Protein AF-A0A8T1WIS6-F1 (afdb_monomer)

Organism: NCBI:txid221518

Foldseek 3Di:
DDDDDDDPPVVVVVVVVVVVLPDPDDQDDQPDDDPVSVVVSVVSNVVVVVVVQVCCCVPVVDHPVRPDPVSVVVVVVVVVCCVVPPDDDPPVVVCVVLVDFDPVDPDPVVRVVVSVVSVD

Sequence (120 aa):
MIKSGGGSETKTAEIAKSTQMFTPMLPPESISFCHAELEKWHNERRQYEDAMRSLCKLRWNITEEDVTNEKGWSQISNIIATVKHTTLPDIEALIKEELNMNLSERDVSKRVHQIFQSML

Structure (mmCIF, N/CA/C/O backbone):
data_AF-A0A8T1WIS6-F1
#
_entry.id   AF-A0A8T1WIS6-F1
#
loop_
_atom_site.group_PDB
_atom_site.id
_atom_site.type_symbol
_atom_site.label_atom_id
_atom_site.label_alt_id
_atom_site.label_comp_id
_atom_site.label_asym_id
_atom_site.label_entity_id
_atom_site.label_seq_id
_atom_site.pdbx_PDB_ins_code
_atom_site.Cartn_x
_atom_site.Cartn_y
_atom_site.Cartn_z
_atom_site.occupancy
_atom_site.B_iso_or_equiv
_atom_site.auth_seq_id
_atom_site.auth_comp_id
_atom_site.auth_asym_id
_atom_site.auth_atom_i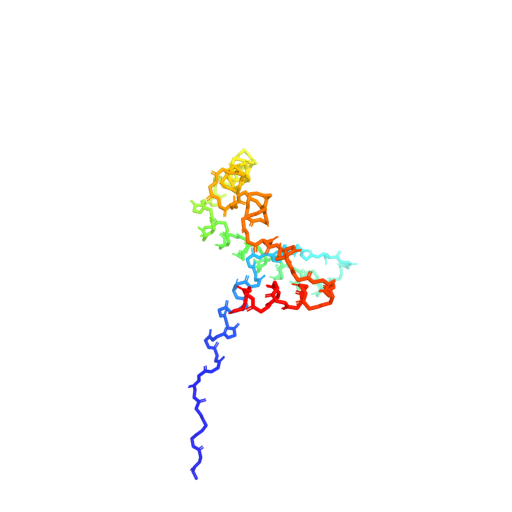d
_atom_site.pdbx_PDB_model_num
ATOM 1 N N . MET A 1 1 ? -27.301 -25.720 -26.094 1.00 35.72 1 MET A N 1
ATOM 2 C CA . MET A 1 1 ? -26.687 -24.374 -26.040 1.00 35.72 1 MET A CA 1
ATOM 3 C C . MET A 1 1 ? -26.805 -23.857 -24.617 1.00 35.72 1 MET A C 1
ATOM 5 O O . MET A 1 1 ? -27.894 -23.473 -24.223 1.00 35.72 1 MET A O 1
ATOM 9 N N . ILE A 1 2 ? -25.726 -23.904 -23.834 1.00 35.44 2 ILE A N 1
ATOM 10 C CA . ILE A 1 2 ? -25.665 -23.267 -22.512 1.00 35.44 2 ILE A CA 1
ATOM 11 C C . ILE A 1 2 ? -24.590 -22.185 -22.608 1.00 35.44 2 ILE A C 1
ATOM 13 O O . ILE A 1 2 ? -23.422 -22.496 -22.825 1.00 35.44 2 ILE A O 1
ATOM 17 N N . LYS A 1 3 ? -24.997 -20.914 -22.525 1.00 43.16 3 LYS A N 1
ATOM 18 C CA . LYS A 1 3 ? -24.076 -19.791 -22.318 1.00 43.16 3 LYS A CA 1
ATOM 19 C C . LYS A 1 3 ? -23.746 -19.762 -20.826 1.00 43.16 3 LYS A C 1
ATOM 21 O O . LYS A 1 3 ? -24.627 -19.450 -20.032 1.00 43.16 3 LYS A O 1
ATOM 26 N N . SER A 1 4 ? -22.510 -20.099 -20.458 1.00 39.28 4 SER A N 1
ATOM 27 C CA . SER A 1 4 ? -21.992 -19.832 -19.113 1.00 39.28 4 SER A CA 1
ATOM 28 C C . SER A 1 4 ? -21.379 -18.434 -19.092 1.00 39.28 4 SER A C 1
ATOM 30 O O . SER A 1 4 ? -20.637 -18.064 -20.002 1.00 39.28 4 SER A O 1
ATOM 32 N N . GLY A 1 5 ? -21.794 -17.643 -18.105 1.00 34.09 5 GLY A N 1
ATOM 33 C CA . GLY A 1 5 ? -21.556 -16.211 -18.009 1.00 34.09 5 GLY A CA 1
ATOM 34 C C . GLY A 1 5 ? -20.098 -15.829 -17.768 1.00 34.09 5 GLY A C 1
ATOM 35 O O . GLY A 1 5 ? -19.390 -16.449 -16.979 1.00 34.09 5 GLY A O 1
ATOM 36 N N . GLY A 1 6 ? -19.692 -14.746 -18.430 1.00 41.69 6 GLY A N 1
ATOM 37 C CA . GLY A 1 6 ? -18.533 -13.949 -18.049 1.00 41.69 6 GLY A CA 1
ATOM 38 C C . GLY A 1 6 ? -18.882 -13.087 -16.836 1.00 41.69 6 GLY A C 1
ATOM 39 O O . GLY A 1 6 ? -19.922 -12.432 -16.810 1.00 41.69 6 GLY A O 1
ATOM 40 N N . GLY A 1 7 ? -18.026 -13.112 -15.818 1.00 40.38 7 GLY A N 1
ATOM 41 C CA . GLY A 1 7 ? -18.212 -12.298 -14.614 1.00 40.38 7 GLY A CA 1
ATOM 42 C C . GLY A 1 7 ? -17.209 -12.538 -13.484 1.00 40.38 7 GLY A C 1
ATOM 43 O O . GLY A 1 7 ? -17.230 -11.797 -12.505 1.00 40.38 7 GLY A O 1
ATOM 44 N N . SER A 1 8 ? -16.327 -13.539 -13.586 1.00 44.62 8 SER A N 1
ATOM 45 C CA . SER A 1 8 ? -15.405 -13.913 -12.500 1.00 44.62 8 SER A CA 1
ATOM 46 C C . SER A 1 8 ? -13.955 -13.452 -12.684 1.00 44.62 8 SER A C 1
ATOM 48 O O . SER A 1 8 ? -13.204 -13.453 -11.714 1.00 44.62 8 SER A O 1
ATOM 50 N N . GLU A 1 9 ? -13.534 -13.046 -13.884 1.00 44.47 9 GLU A N 1
ATOM 51 C CA . GLU A 1 9 ? -12.119 -12.724 -14.152 1.00 44.47 9 GLU A CA 1
ATOM 52 C C . GLU A 1 9 ? -11.693 -11.352 -13.608 1.00 44.47 9 GLU A C 1
ATOM 54 O O . GLU A 1 9 ? -10.544 -11.170 -13.209 1.00 44.47 9 GLU A O 1
ATOM 59 N N . THR A 1 10 ? -12.619 -10.395 -13.501 1.00 41.59 10 THR A N 1
ATOM 60 C CA . THR A 1 10 ? -12.306 -9.030 -13.049 1.00 41.59 10 THR A CA 1
ATOM 61 C C . THR A 1 10 ? -12.131 -8.927 -11.532 1.00 41.59 10 THR A C 1
ATOM 63 O O . THR A 1 10 ? -11.220 -8.246 -11.069 1.00 41.59 10 THR A O 1
ATOM 66 N N . LYS A 1 11 ? -12.925 -9.668 -10.746 1.00 43.72 11 LYS A N 1
ATOM 67 C CA . LYS A 1 11 ? -12.846 -9.657 -9.273 1.00 43.72 11 LYS A CA 1
ATOM 68 C C . LYS A 1 11 ? -11.579 -10.326 -8.746 1.00 43.72 11 LYS A C 1
ATOM 70 O O . LYS A 1 11 ? -10.960 -9.818 -7.818 1.00 43.72 11 LYS A O 1
ATOM 75 N N . THR A 1 12 ? -11.153 -11.432 -9.353 1.00 39.97 12 THR A N 1
ATOM 76 C CA . THR A 1 12 ? -9.932 -12.143 -8.941 1.00 39.97 12 THR A CA 1
ATOM 77 C C . THR A 1 12 ? -8.677 -11.316 -9.221 1.00 39.97 12 THR A C 1
ATOM 79 O O . THR A 1 12 ? -7.756 -11.314 -8.410 1.00 39.97 12 THR A O 1
ATOM 82 N N . ALA A 1 13 ? -8.656 -10.553 -10.320 1.00 47.53 13 ALA A N 1
ATOM 83 C CA . ALA A 1 13 ? -7.556 -9.648 -10.652 1.00 47.53 13 ALA A CA 1
ATOM 84 C C . ALA A 1 13 ? -7.482 -8.428 -9.714 1.00 47.53 13 ALA A C 1
ATOM 86 O O . ALA A 1 13 ? -6.384 -7.998 -9.364 1.00 47.53 13 ALA A O 1
ATOM 87 N N . GLU A 1 14 ? -8.621 -7.883 -9.276 1.00 47.41 14 GLU A N 1
ATOM 88 C CA . GLU A 1 14 ? -8.661 -6.798 -8.282 1.00 47.41 14 GLU A CA 1
ATOM 89 C C . GLU A 1 14 ? -8.261 -7.270 -6.882 1.00 47.41 14 GLU A C 1
ATOM 91 O O . GLU A 1 14 ? -7.482 -6.594 -6.211 1.00 47.41 14 GLU A O 1
ATOM 96 N N . ILE A 1 15 ? -8.719 -8.454 -6.464 1.00 48.94 15 ILE A N 1
ATOM 97 C CA . ILE A 1 15 ? -8.316 -9.062 -5.191 1.00 48.94 15 ILE A CA 1
ATOM 98 C C . ILE A 1 15 ? -6.819 -9.389 -5.222 1.00 48.94 15 ILE A C 1
ATOM 100 O O . ILE A 1 15 ? -6.114 -9.036 -4.286 1.00 48.94 15 ILE A O 1
ATOM 104 N N . ALA A 1 16 ? -6.299 -9.956 -6.316 1.00 48.84 16 ALA A N 1
ATOM 105 C CA . ALA A 1 16 ? -4.867 -10.216 -6.476 1.00 48.84 16 ALA A CA 1
ATOM 106 C C . ALA A 1 16 ? -4.030 -8.926 -6.462 1.00 48.84 16 ALA A C 1
ATOM 108 O O . ALA A 1 16 ? -2.996 -8.883 -5.797 1.00 48.84 16 ALA A O 1
ATOM 109 N N . LYS A 1 17 ? -4.497 -7.852 -7.117 1.00 51.06 17 LYS A N 1
ATOM 110 C CA . LYS A 1 17 ? -3.869 -6.524 -7.024 1.00 51.06 17 LYS A CA 1
ATOM 111 C C . LYS A 1 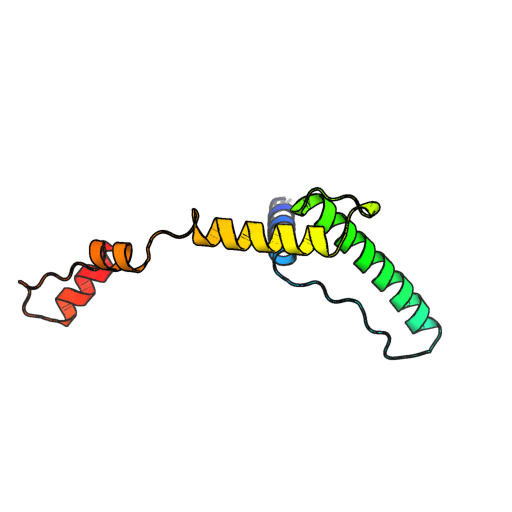17 ? -3.887 -5.996 -5.591 1.00 51.06 17 LYS A C 1
ATOM 113 O O . LYS A 1 17 ? -2.872 -5.492 -5.130 1.00 51.06 17 LYS A O 1
ATOM 118 N N . SER A 1 18 ? -4.997 -6.154 -4.867 1.00 43.09 18 SER A N 1
ATOM 119 C CA . SER A 1 18 ? -5.125 -5.740 -3.465 1.00 43.09 18 SER A CA 1
ATOM 120 C C . SER A 1 18 ? -4.245 -6.568 -2.518 1.00 43.09 18 SER A C 1
ATOM 122 O O . SER A 1 18 ? -3.670 -6.019 -1.583 1.00 43.09 18 SER A O 1
ATOM 124 N N . THR A 1 19 ? -4.086 -7.873 -2.751 1.00 51.22 19 THR A N 1
ATOM 125 C CA . THR A 1 19 ? -3.191 -8.750 -1.973 1.00 51.22 19 THR A CA 1
ATOM 126 C C . THR A 1 19 ? -1.714 -8.423 -2.228 1.00 51.22 19 THR A C 1
ATOM 128 O O . THR A 1 19 ? -0.902 -8.467 -1.300 1.00 51.22 19 THR A O 1
ATOM 131 N N . GLN A 1 20 ? -1.365 -8.003 -3.449 1.00 56.91 20 GLN A N 1
ATOM 132 C CA . GLN A 1 20 ? -0.031 -7.488 -3.786 1.00 56.91 20 GLN A CA 1
ATOM 133 C C . GLN A 1 20 ? 0.293 -6.137 -3.122 1.00 56.91 20 GLN A C 1
ATOM 135 O O . GLN A 1 20 ? 1.463 -5.778 -3.042 1.00 56.91 20 GLN A O 1
ATOM 140 N N . MET A 1 21 ? -0.696 -5.401 -2.596 1.00 51.00 21 MET A N 1
ATOM 141 C CA . MET A 1 21 ? -0.450 -4.123 -1.905 1.00 51.00 21 MET A CA 1
ATOM 142 C C . MET A 1 21 ? 0.233 -4.282 -0.543 1.00 51.00 21 MET A C 1
ATOM 144 O O . MET A 1 21 ? 0.862 -3.335 -0.071 1.00 51.00 21 MET A O 1
ATOM 148 N N . PHE A 1 22 ? 0.067 -5.437 0.110 1.00 50.84 22 PHE A N 1
ATOM 149 C CA . PHE A 1 22 ? 0.539 -5.667 1.483 1.00 50.84 22 PHE A CA 1
ATOM 150 C C . PHE A 1 22 ? 1.471 -6.868 1.625 1.00 50.84 22 PHE A C 1
ATOM 152 O O . PHE A 1 22 ? 2.107 -7.016 2.666 1.00 50.84 22 PHE A O 1
ATOM 159 N N . THR A 1 23 ? 1.584 -7.707 0.596 1.00 61.97 23 THR A N 1
ATOM 160 C CA . THR A 1 23 ? 2.564 -8.792 0.593 1.00 61.97 23 THR A CA 1
ATOM 161 C C . THR A 1 23 ? 3.903 -8.230 0.116 1.00 61.97 23 THR A C 1
ATOM 163 O O . THR A 1 23 ? 3.984 -7.822 -1.044 1.00 61.97 23 THR A O 1
ATOM 166 N N . PRO A 1 24 ? 4.951 -8.180 0.961 1.00 65.19 24 PRO A N 1
ATOM 167 C CA . PRO A 1 24 ? 6.272 -7.779 0.502 1.00 65.19 24 PRO A CA 1
ATOM 168 C C . PRO A 1 24 ? 6.739 -8.775 -0.561 1.00 65.19 24 PRO A C 1
ATOM 170 O O . PRO A 1 24 ? 6.925 -9.960 -0.286 1.00 65.19 24 PRO A O 1
ATOM 173 N N . MET A 1 25 ? 6.877 -8.300 -1.797 1.00 73.50 25 MET A N 1
ATOM 174 C CA . MET A 1 25 ? 7.399 -9.111 -2.889 1.00 73.50 25 MET A CA 1
ATOM 175 C C . MET A 1 25 ? 8.903 -9.281 -2.661 1.00 73.50 25 MET A C 1
ATOM 177 O O . MET A 1 25 ? 9.627 -8.292 -2.551 1.00 73.50 25 MET A O 1
ATOM 181 N N . LEU A 1 26 ? 9.354 -10.528 -2.525 1.00 80.62 26 LEU A N 1
ATOM 182 C CA . LEU A 1 26 ? 10.749 -10.853 -2.234 1.00 80.62 26 LEU A CA 1
ATOM 183 C C . LEU A 1 26 ? 11.560 -10.975 -3.532 1.00 80.62 26 LEU A C 1
ATOM 185 O O . LEU A 1 26 ? 11.038 -11.489 -4.526 1.00 80.62 26 LEU A O 1
ATOM 189 N N . PRO A 1 27 ? 12.826 -10.524 -3.543 1.00 85.88 27 PRO A N 1
ATOM 190 C CA . PRO A 1 27 ? 13.702 -10.724 -4.688 1.00 85.88 27 PRO A CA 1
ATOM 191 C C . PRO A 1 27 ? 13.999 -12.223 -4.881 1.00 85.88 27 PRO A C 1
ATOM 193 O O . PRO A 1 27 ? 14.179 -12.936 -3.894 1.00 85.88 27 PRO A O 1
ATOM 196 N N . PRO A 1 28 ? 14.095 -12.717 -6.128 1.00 86.56 28 PRO A N 1
ATOM 197 C CA . PRO A 1 28 ? 14.449 -14.110 -6.381 1.00 86.56 28 PRO A CA 1
ATOM 198 C C . PRO A 1 28 ? 15.912 -14.387 -5.995 1.00 86.56 28 PRO A C 1
ATOM 200 O O . PRO A 1 28 ? 16.824 -13.616 -6.325 1.00 86.56 28 PRO A O 1
ATOM 203 N N . GLU A 1 29 ? 16.153 -15.509 -5.319 1.00 86.81 29 GLU A N 1
ATOM 204 C CA . GLU A 1 29 ? 17.486 -15.974 -4.918 1.00 86.81 29 GLU A CA 1
ATOM 205 C C . GLU A 1 29 ? 18.049 -16.963 -5.950 1.00 86.81 29 GLU A C 1
ATOM 207 O O . GLU A 1 29 ? 17.341 -17.859 -6.407 1.00 86.81 29 GLU A O 1
ATOM 212 N N . SER A 1 30 ? 19.325 -16.825 -6.326 1.00 77.75 30 SER A N 1
ATOM 213 C CA . SER A 1 30 ? 20.008 -17.827 -7.154 1.00 77.75 30 SER A CA 1
ATOM 214 C C . SER A 1 30 ? 20.744 -18.810 -6.245 1.00 77.75 30 SER A C 1
ATOM 216 O O . SER A 1 30 ? 21.795 -18.483 -5.694 1.00 77.75 30 SER A O 1
ATOM 218 N N . ILE A 1 31 ? 20.207 -20.018 -6.089 1.00 77.19 31 ILE A N 1
ATOM 219 C CA . ILE A 1 31 ? 20.819 -21.071 -5.255 1.00 77.19 31 ILE A CA 1
ATOM 220 C C . ILE A 1 31 ? 21.819 -21.916 -6.077 1.00 77.19 31 ILE A C 1
ATOM 222 O O . ILE A 1 31 ? 22.505 -22.788 -5.551 1.00 77.19 31 ILE A O 1
ATOM 226 N N . SER A 1 32 ? 21.944 -21.651 -7.380 1.00 85.75 32 SER A N 1
ATOM 227 C CA . SER A 1 32 ? 22.754 -22.443 -8.304 1.00 85.75 32 SER A CA 1
ATOM 228 C C . SER A 1 32 ? 23.418 -21.589 -9.380 1.00 85.75 32 SER A C 1
ATOM 230 O O . SER A 1 32 ? 22.893 -20.557 -9.796 1.00 85.75 32 SER A O 1
ATOM 232 N N . PHE A 1 33 ? 24.581 -22.057 -9.836 1.00 86.06 33 PHE A N 1
ATOM 233 C CA . PHE A 1 33 ? 25.408 -21.421 -10.863 1.00 86.06 33 PHE A CA 1
ATOM 234 C C . PHE A 1 33 ? 25.289 -22.099 -12.234 1.00 86.06 33 PHE A C 1
ATOM 236 O O . PHE A 1 33 ? 26.081 -21.811 -13.133 1.00 86.06 33 PHE A O 1
ATOM 243 N N . CYS A 1 34 ? 24.342 -23.026 -12.419 1.00 88.12 34 CYS A N 1
ATOM 244 C CA . CYS A 1 34 ? 24.139 -23.623 -13.733 1.00 88.12 34 CYS A CA 1
ATOM 245 C C . CYS A 1 34 ? 23.509 -22.608 -14.702 1.00 88.12 34 CYS A C 1
ATOM 247 O O . CYS A 1 34 ? 22.712 -21.752 -14.317 1.00 88.12 34 CYS A O 1
ATOM 249 N N . HIS A 1 35 ? 23.871 -22.705 -15.981 1.00 88.06 35 HIS A N 1
ATOM 250 C CA . HIS A 1 35 ? 23.494 -21.709 -16.984 1.00 88.06 35 HIS A CA 1
ATOM 251 C C . HIS A 1 35 ? 21.973 -21.540 -17.121 1.00 88.06 35 HIS A C 1
ATOM 253 O O . HIS A 1 35 ? 21.477 -20.417 -17.106 1.00 88.06 35 HIS A O 1
ATOM 259 N N . ALA A 1 36 ? 21.230 -22.648 -17.162 1.00 90.69 36 ALA A N 1
ATOM 260 C CA . ALA A 1 36 ? 19.776 -22.625 -17.301 1.00 90.69 36 ALA A CA 1
ATOM 261 C C . ALA A 1 36 ? 19.071 -21.951 -16.106 1.00 90.69 36 ALA A C 1
ATOM 263 O O . ALA A 1 36 ? 18.095 -21.224 -16.287 1.00 90.69 36 ALA A O 1
ATOM 264 N N . GLU A 1 37 ? 19.565 -22.158 -14.882 1.00 90.06 37 GLU A N 1
ATOM 265 C CA . GLU A 1 37 ? 18.999 -21.516 -13.689 1.00 90.06 37 GLU A CA 1
ATOM 266 C C . GLU A 1 37 ? 19.364 -20.033 -13.608 1.00 90.06 37 GLU A C 1
ATOM 268 O O . GLU A 1 37 ? 18.527 -19.232 -13.197 1.00 90.06 37 GLU A O 1
ATOM 273 N N . LEU A 1 38 ? 20.557 -19.641 -14.065 1.00 88.75 38 LEU A N 1
ATOM 274 C CA . LEU A 1 38 ? 20.948 -18.232 -14.150 1.00 88.75 38 LEU A CA 1
ATOM 275 C C . LEU A 1 38 ? 20.128 -17.463 -15.192 1.00 88.75 38 LEU A C 1
ATOM 277 O O . LEU A 1 38 ? 19.713 -16.336 -14.925 1.00 88.75 38 LEU A O 1
ATOM 281 N N . GLU A 1 39 ? 19.849 -18.059 -16.353 1.00 90.56 39 GLU A N 1
ATOM 282 C CA . GLU A 1 39 ? 18.971 -17.449 -17.361 1.00 90.56 39 GLU A CA 1
ATOM 283 C C . GLU A 1 39 ? 17.542 -17.282 -16.840 1.00 90.56 39 GLU A C 1
ATOM 285 O O . GLU A 1 39 ? 16.948 -16.206 -16.965 1.00 90.56 39 GLU A O 1
ATOM 290 N N . LYS A 1 40 ? 17.007 -18.326 -16.195 1.00 90.31 40 LYS A N 1
ATOM 291 C CA . LYS A 1 40 ? 15.695 -18.273 -15.546 1.00 90.31 40 LYS A CA 1
ATOM 292 C C . LYS A 1 40 ? 15.646 -17.167 -14.489 1.00 90.31 40 LYS A C 1
ATOM 294 O O . LYS A 1 40 ? 14.746 -16.329 -14.530 1.00 90.31 40 LYS A O 1
ATOM 299 N N . TRP A 1 41 ? 16.634 -17.117 -13.599 1.00 92.25 41 TRP A N 1
ATOM 300 C CA . TRP A 1 41 ? 16.734 -16.096 -12.558 1.00 92.25 41 TRP A CA 1
ATOM 301 C C . TRP A 1 41 ? 16.852 -14.684 -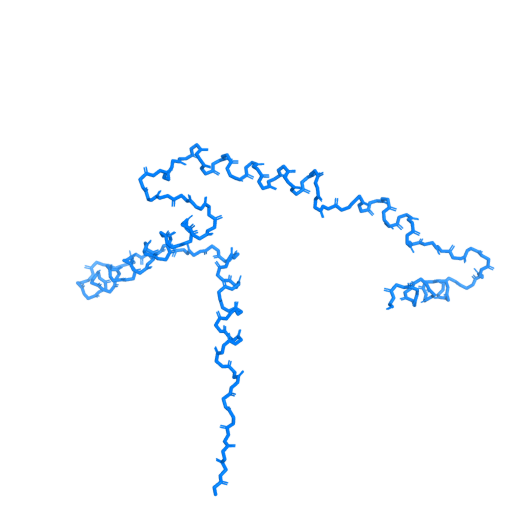13.136 1.00 92.25 41 TRP A C 1
ATOM 303 O O . TRP A 1 41 ? 16.249 -13.755 -12.606 1.00 92.25 41 TRP A O 1
ATOM 313 N N . HIS A 1 42 ? 17.569 -14.502 -14.248 1.00 91.12 42 HIS A N 1
ATOM 314 C CA . HIS A 1 42 ? 17.668 -13.206 -14.923 1.00 91.12 42 HIS A CA 1
ATOM 315 C C . HIS A 1 42 ? 16.301 -12.691 -15.380 1.00 91.12 42 HIS A C 1
ATOM 317 O O . HIS A 1 42 ? 15.998 -11.504 -15.238 1.00 91.12 42 HIS A O 1
ATOM 323 N N . ASN A 1 43 ? 15.471 -13.582 -15.922 1.00 91.62 43 ASN A N 1
ATOM 324 C CA . ASN A 1 43 ? 14.114 -13.247 -16.327 1.00 91.62 43 ASN A CA 1
ATOM 325 C C . ASN A 1 43 ? 13.209 -12.974 -15.113 1.00 91.62 43 ASN A C 1
ATOM 327 O O . ASN A 1 43 ? 12.483 -11.982 -15.106 1.00 91.62 43 ASN A O 1
ATOM 331 N N . GLU A 1 44 ? 13.290 -13.799 -14.068 1.00 89.94 44 GLU A N 1
ATOM 332 C CA . GLU A 1 44 ? 12.531 -13.605 -12.822 1.00 89.94 44 GLU A CA 1
ATOM 333 C C . GLU A 1 44 ? 12.906 -12.296 -12.116 1.00 89.94 44 GLU A C 1
ATOM 335 O O . GLU A 1 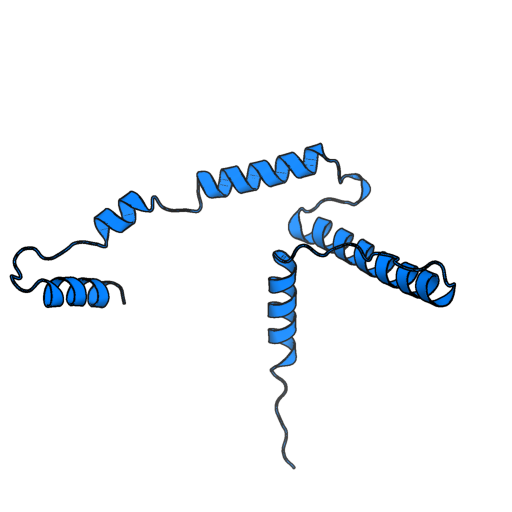44 ? 12.029 -11.559 -11.667 1.00 89.94 44 GLU A O 1
ATOM 340 N N . ARG A 1 45 ? 14.195 -11.943 -12.079 1.00 91.19 45 ARG A N 1
ATOM 341 C CA . ARG A 1 45 ? 14.651 -10.648 -11.563 1.00 91.19 45 ARG A CA 1
ATOM 342 C C . ARG A 1 45 ? 14.113 -9.476 -12.354 1.00 91.19 45 ARG A C 1
ATOM 344 O O . ARG A 1 45 ? 13.678 -8.505 -11.746 1.00 91.19 45 ARG A O 1
ATOM 351 N N . ARG A 1 46 ? 14.126 -9.558 -13.686 1.00 91.00 46 ARG A N 1
ATOM 352 C CA . ARG A 1 46 ? 13.586 -8.487 -14.531 1.00 91.00 46 ARG A CA 1
ATOM 353 C C . ARG A 1 46 ? 12.111 -8.241 -14.213 1.00 91.00 46 ARG A C 1
ATOM 355 O O . ARG A 1 46 ? 11.712 -7.105 -13.993 1.00 91.00 46 ARG A O 1
ATOM 362 N N . GLN A 1 47 ? 11.326 -9.313 -14.103 1.00 87.81 47 GLN A N 1
ATOM 363 C CA . GLN A 1 47 ? 9.915 -9.223 -13.719 1.00 87.81 47 GLN A CA 1
ATOM 364 C C . GLN A 1 47 ? 9.736 -8.627 -12.316 1.00 87.81 47 GLN A C 1
ATOM 366 O O . GLN A 1 47 ? 8.840 -7.809 -12.104 1.00 87.81 47 GLN A O 1
ATOM 371 N N . TYR A 1 48 ? 10.602 -9.001 -11.370 1.00 88.44 48 TYR A N 1
ATOM 372 C CA . TYR A 1 48 ? 10.598 -8.439 -10.022 1.00 88.44 48 TYR A CA 1
ATOM 373 C C . TYR A 1 48 ? 10.858 -6.921 -10.026 1.00 88.44 48 TYR A C 1
ATOM 375 O O . TYR A 1 48 ? 10.119 -6.157 -9.402 1.00 88.44 48 TYR A O 1
ATOM 383 N N . GLU A 1 49 ? 11.880 -6.470 -10.753 1.00 88.88 49 GLU A N 1
ATOM 384 C CA . GLU A 1 49 ? 12.245 -5.054 -10.849 1.00 88.88 49 GLU A CA 1
ATOM 385 C C . GLU A 1 49 ? 11.133 -4.226 -11.510 1.00 88.88 49 GLU A C 1
ATOM 387 O O . GLU A 1 49 ? 10.763 -3.169 -10.994 1.00 88.88 49 GLU A O 1
ATOM 392 N N . ASP A 1 50 ? 10.523 -4.728 -12.586 1.00 87.12 50 ASP A N 1
ATOM 393 C CA . ASP A 1 50 ? 9.414 -4.056 -13.278 1.00 87.12 50 ASP A CA 1
ATOM 394 C C . ASP A 1 50 ? 8.168 -3.903 -12.389 1.00 87.12 50 ASP A C 1
ATOM 396 O O . ASP A 1 50 ? 7.512 -2.850 -12.374 1.00 87.12 50 ASP A O 1
ATOM 400 N N . ALA A 1 51 ? 7.849 -4.931 -11.599 1.00 84.31 51 ALA A N 1
ATOM 401 C CA . ALA A 1 51 ? 6.759 -4.878 -10.632 1.00 84.31 51 ALA A CA 1
ATOM 402 C C . ALA A 1 51 ? 7.050 -3.871 -9.504 1.00 84.31 51 ALA A C 1
ATOM 404 O O . ALA A 1 51 ? 6.178 -3.070 -9.159 1.00 84.31 51 ALA A O 1
ATOM 405 N N . MET A 1 52 ? 8.285 -3.827 -8.993 1.00 82.00 52 MET A N 1
ATOM 406 C CA . MET A 1 52 ? 8.707 -2.825 -8.006 1.00 82.00 52 MET A CA 1
ATOM 407 C C . MET A 1 52 ? 8.598 -1.396 -8.542 1.00 82.00 52 MET A C 1
ATOM 409 O O . MET A 1 52 ? 8.025 -0.530 -7.880 1.00 82.00 52 MET A O 1
ATOM 413 N N . ARG A 1 53 ? 9.063 -1.145 -9.772 1.00 82.25 53 ARG A N 1
ATOM 414 C CA . ARG A 1 53 ? 8.926 0.164 -10.438 1.00 82.25 53 ARG A CA 1
ATOM 415 C C . ARG A 1 53 ? 7.468 0.594 -10.546 1.00 82.25 53 ARG A C 1
ATOM 417 O O . ARG A 1 53 ? 7.137 1.752 -10.288 1.00 82.25 53 ARG A O 1
ATOM 424 N N . SER A 1 54 ? 6.595 -0.339 -10.914 1.00 82.38 54 SER A N 1
ATOM 425 C CA . SER A 1 54 ? 5.159 -0.092 -11.046 1.00 82.38 54 SER A CA 1
ATOM 426 C C . SER A 1 54 ? 4.512 0.244 -9.700 1.00 82.38 54 SER A C 1
ATOM 428 O O . SER A 1 54 ? 3.726 1.188 -9.624 1.00 82.38 54 SER A O 1
ATOM 430 N N . LEU A 1 55 ? 4.881 -0.465 -8.629 1.00 78.81 55 LEU A N 1
ATOM 431 C CA . LEU A 1 55 ? 4.413 -0.181 -7.270 1.00 78.81 55 LEU A CA 1
ATOM 432 C C . LEU A 1 55 ? 4.885 1.189 -6.777 1.00 78.81 55 LEU A C 1
ATOM 434 O O . LEU A 1 55 ? 4.073 1.946 -6.249 1.00 78.81 55 LEU A O 1
ATOM 438 N N . CYS A 1 56 ? 6.153 1.548 -7.001 1.00 76.75 56 CYS A N 1
ATOM 439 C CA . CYS A 1 56 ? 6.673 2.864 -6.627 1.00 76.75 56 CYS A CA 1
ATOM 440 C C . CYS A 1 56 ? 5.909 4.004 -7.312 1.00 76.75 56 CYS A C 1
ATOM 442 O O . CYS A 1 56 ? 5.507 4.966 -6.651 1.00 76.75 56 CYS A O 1
ATOM 444 N N . LYS A 1 57 ? 5.631 3.866 -8.614 1.00 77.62 57 LYS A N 1
ATOM 445 C CA . LYS A 1 57 ? 4.830 4.839 -9.369 1.00 77.62 57 LYS A CA 1
ATOM 446 C C . LYS A 1 57 ? 3.386 4.901 -8.869 1.00 77.62 57 LYS A C 1
ATOM 448 O O . LYS A 1 57 ? 2.885 5.987 -8.611 1.00 77.62 57 LYS A O 1
ATOM 453 N N . LEU A 1 58 ? 2.724 3.755 -8.700 1.00 78.56 58 LEU A N 1
ATOM 454 C CA . LEU A 1 58 ? 1.306 3.697 -8.328 1.00 78.56 58 LEU A CA 1
ATOM 455 C C . LEU A 1 58 ? 1.043 4.150 -6.884 1.00 78.56 58 LEU A C 1
ATOM 457 O O . LEU A 1 58 ? 0.062 4.839 -6.623 1.00 78.56 58 LEU A O 1
ATOM 461 N N . ARG A 1 59 ? 1.888 3.728 -5.937 1.00 70.62 59 ARG A N 1
ATOM 462 C CA . ARG A 1 59 ? 1.680 3.932 -4.495 1.00 70.62 59 ARG A CA 1
ATOM 463 C C . ARG A 1 59 ? 2.237 5.264 -4.015 1.00 70.62 59 ARG A C 1
ATOM 465 O O . ARG A 1 59 ? 1.613 5.910 -3.179 1.00 70.62 59 ARG A O 1
ATOM 472 N N . TRP A 1 60 ? 3.415 5.643 -4.505 1.00 67.50 60 TRP A N 1
ATOM 473 C CA . TRP A 1 60 ? 4.145 6.798 -3.989 1.00 67.50 60 TRP A CA 1
ATOM 474 C C . TRP A 1 60 ? 4.262 7.948 -4.989 1.00 67.50 60 TRP A C 1
ATOM 476 O O . TRP A 1 60 ? 4.671 9.033 -4.583 1.00 67.50 60 TRP A O 1
ATOM 486 N N . ASN A 1 61 ? 3.864 7.753 -6.254 1.00 72.31 61 ASN A N 1
ATOM 487 C CA . ASN A 1 61 ? 4.006 8.747 -7.322 1.00 72.31 61 ASN A CA 1
ATOM 488 C C . ASN A 1 61 ? 5.462 9.235 -7.471 1.00 72.31 61 ASN A C 1
ATOM 490 O O . ASN A 1 61 ? 5.719 10.420 -7.673 1.00 72.31 61 ASN A O 1
ATOM 494 N N . ILE A 1 62 ? 6.414 8.309 -7.307 1.00 70.31 62 ILE A N 1
ATOM 495 C CA . ILE A 1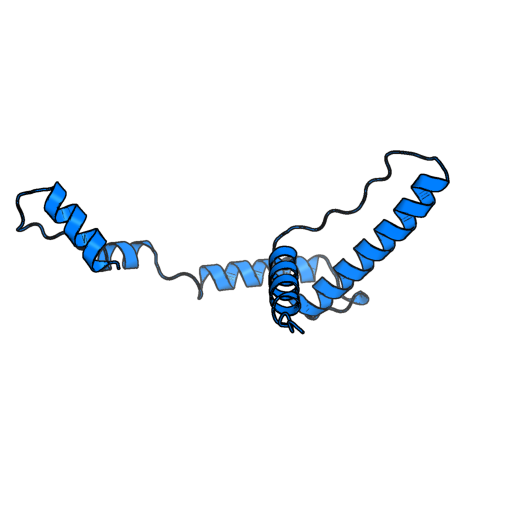 62 ? 7.858 8.554 -7.407 1.00 70.31 62 ILE A CA 1
ATOM 496 C C . ILE A 1 62 ? 8.378 7.879 -8.685 1.00 70.31 62 ILE A C 1
ATOM 498 O O . ILE A 1 62 ? 8.028 6.733 -8.983 1.00 70.31 62 ILE A O 1
ATOM 502 N N . THR A 1 63 ? 9.192 8.599 -9.453 1.00 74.12 63 THR A N 1
ATOM 503 C CA . THR A 1 63 ? 9.953 8.088 -10.604 1.00 74.12 63 THR A CA 1
ATOM 504 C C . THR A 1 63 ? 11.178 7.315 -10.124 1.00 74.12 63 THR A C 1
ATOM 506 O O . THR A 1 63 ? 11.683 7.532 -9.031 1.00 74.12 63 THR A O 1
ATOM 509 N N . GLU A 1 64 ? 11.669 6.386 -10.939 1.00 63.84 64 GLU A N 1
ATOM 510 C CA . GLU A 1 64 ? 12.786 5.505 -10.576 1.00 63.84 64 GLU A CA 1
ATOM 511 C C . GLU A 1 64 ? 14.059 6.263 -10.154 1.00 63.84 64 GLU A C 1
ATOM 513 O O . GLU A 1 64 ? 14.774 5.831 -9.255 1.00 63.84 64 GLU A O 1
ATOM 518 N N . GLU A 1 65 ? 14.285 7.420 -10.768 1.00 67.31 65 GLU A N 1
ATOM 519 C CA . GLU A 1 65 ? 15.426 8.312 -10.542 1.00 67.31 65 GLU A CA 1
ATOM 520 C C . GLU A 1 65 ? 15.382 9.007 -9.167 1.00 67.31 65 GLU A C 1
ATOM 522 O O . GLU A 1 65 ? 16.421 9.391 -8.636 1.00 67.31 65 GLU A O 1
ATOM 527 N N . ASP A 1 66 ? 14.193 9.104 -8.563 1.00 67.31 66 ASP A N 1
ATOM 528 C CA . ASP A 1 66 ? 13.930 9.840 -7.322 1.00 67.31 66 ASP A CA 1
ATOM 529 C C . ASP A 1 66 ? 13.686 8.914 -6.112 1.00 67.31 66 ASP A C 1
ATOM 531 O O . ASP A 1 66 ? 13.324 9.377 -5.022 1.00 67.31 66 ASP A O 1
ATOM 535 N N . VAL A 1 67 ? 13.874 7.593 -6.268 1.00 67.12 67 VAL A N 1
ATOM 536 C CA . VAL A 1 67 ? 13.761 6.614 -5.171 1.00 67.12 67 VAL A CA 1
ATOM 537 C C . VAL A 1 67 ? 14.989 6.721 -4.261 1.00 67.12 67 VAL A C 1
ATOM 539 O O . VAL A 1 67 ? 15.909 5.908 -4.301 1.00 67.12 67 VAL A O 1
ATOM 542 N N . THR A 1 68 ? 15.015 7.755 -3.422 1.00 77.88 68 THR A N 1
ATOM 543 C CA . THR A 1 68 ? 16.039 7.937 -2.389 1.00 77.88 68 THR A CA 1
ATOM 544 C C . THR A 1 68 ? 15.585 7.350 -1.055 1.00 77.88 68 THR A C 1
ATOM 546 O O . THR A 1 68 ? 14.395 7.356 -0.718 1.00 77.88 68 THR A O 1
ATOM 549 N N . ASN A 1 69 ? 16.543 6.885 -0.244 1.00 76.56 69 ASN A N 1
ATOM 550 C CA . ASN A 1 69 ? 16.260 6.414 1.116 1.00 76.56 69 ASN A CA 1
ATOM 551 C C . ASN A 1 69 ? 15.517 7.483 1.935 1.00 76.56 69 ASN A C 1
ATOM 553 O O . ASN A 1 69 ? 14.568 7.162 2.647 1.00 76.56 69 ASN A O 1
ATOM 557 N N . GLU A 1 70 ? 15.894 8.758 1.797 1.00 82.56 70 GLU A N 1
ATOM 558 C CA . GLU A 1 70 ? 15.236 9.885 2.473 1.00 82.56 70 GLU A CA 1
ATOM 559 C C . GLU A 1 70 ? 13.757 10.010 2.093 1.00 82.56 70 GLU A C 1
ATOM 561 O O . GLU A 1 70 ? 12.899 10.181 2.964 1.00 82.56 70 GLU A O 1
ATOM 566 N N . LYS A 1 71 ? 13.430 9.867 0.803 1.00 75.38 71 LYS A N 1
ATOM 567 C CA . LYS A 1 71 ? 12.045 9.927 0.333 1.00 75.38 71 LYS A CA 1
ATOM 568 C C . LYS A 1 71 ? 11.228 8.742 0.845 1.00 75.38 71 LYS A C 1
ATOM 570 O O . LYS A 1 71 ? 10.093 8.943 1.283 1.00 75.38 71 LYS A O 1
ATOM 575 N N . GLY A 1 72 ? 11.812 7.543 0.864 1.00 76.56 72 GLY A N 1
ATOM 576 C CA . GLY A 1 72 ? 11.197 6.351 1.456 1.00 76.56 72 GLY A CA 1
ATOM 577 C C . GLY A 1 72 ? 10.869 6.543 2.940 1.00 76.56 72 GLY A C 1
ATOM 578 O O . GLY A 1 72 ? 9.727 6.340 3.358 1.00 76.56 72 GLY A O 1
ATOM 579 N N . TRP A 1 73 ? 11.833 7.033 3.726 1.00 85.00 73 TRP A N 1
ATOM 580 C CA . TRP A 1 73 ? 11.638 7.323 5.151 1.00 85.00 73 TRP A CA 1
ATOM 581 C C . TRP A 1 73 ? 10.587 8.405 5.408 1.00 85.00 73 TRP A C 1
ATOM 583 O O . TRP A 1 73 ? 9.783 8.279 6.337 1.00 85.00 73 TRP A O 1
ATOM 593 N N . SER A 1 74 ? 10.549 9.444 4.572 1.00 84.00 74 SER A N 1
ATOM 594 C CA . SER A 1 74 ? 9.542 10.505 4.650 1.00 84.00 74 SER A CA 1
ATOM 595 C C . SER A 1 74 ? 8.126 9.970 4.403 1.00 84.00 74 SER A C 1
ATOM 597 O O . SER A 1 74 ? 7.208 10.293 5.156 1.00 84.00 74 SER A O 1
ATOM 599 N N . GLN A 1 75 ? 7.945 9.094 3.409 1.00 79.62 75 GLN A N 1
ATOM 600 C CA . GLN A 1 75 ? 6.649 8.472 3.116 1.00 79.62 75 GLN A CA 1
ATOM 601 C C . GLN A 1 75 ? 6.184 7.537 4.239 1.00 79.62 75 GLN A C 1
ATOM 603 O O . GLN A 1 75 ? 5.027 7.608 4.651 1.00 79.62 75 GLN A O 1
ATOM 608 N N . ILE A 1 76 ? 7.082 6.705 4.778 1.00 83.19 76 ILE A N 1
ATOM 609 C CA . ILE A 1 76 ? 6.779 5.839 5.929 1.00 83.19 76 ILE A CA 1
ATOM 610 C C . ILE A 1 76 ? 6.352 6.688 7.130 1.00 83.19 76 ILE A C 1
ATOM 612 O O . ILE A 1 76 ? 5.331 6.409 7.758 1.00 83.19 76 ILE A O 1
ATOM 616 N N . SER A 1 77 ? 7.092 7.760 7.415 1.00 84.62 77 SER A N 1
ATOM 617 C CA . SER A 1 77 ? 6.778 8.668 8.521 1.00 84.62 77 SER A CA 1
ATOM 618 C C . SER A 1 77 ? 5.429 9.359 8.330 1.00 84.62 77 SER A C 1
ATOM 620 O O . SER A 1 77 ? 4.672 9.480 9.290 1.00 84.62 77 SER A O 1
ATOM 622 N N . ASN A 1 78 ? 5.092 9.752 7.097 1.00 83.38 78 ASN A N 1
ATOM 623 C CA . ASN A 1 78 ? 3.793 10.334 6.773 1.00 83.38 78 ASN A CA 1
ATOM 624 C C . ASN A 1 78 ? 2.651 9.340 7.031 1.00 83.38 78 ASN A C 1
ATOM 626 O O . ASN A 1 78 ? 1.698 9.682 7.718 1.00 83.38 78 ASN A O 1
ATOM 630 N N . ILE A 1 79 ? 2.780 8.086 6.578 1.00 79.94 79 ILE A N 1
ATOM 631 C CA . ILE A 1 79 ? 1.787 7.030 6.847 1.00 79.94 79 ILE A CA 1
ATOM 632 C C . ILE A 1 79 ? 1.602 6.835 8.356 1.00 79.94 79 ILE A C 1
ATOM 634 O O . ILE A 1 79 ? 0.472 6.804 8.841 1.00 79.94 79 ILE A O 1
ATOM 638 N N . ILE A 1 80 ? 2.702 6.747 9.110 1.00 82.00 80 ILE A N 1
ATOM 639 C CA . ILE A 1 80 ? 2.661 6.597 10.571 1.00 82.00 80 ILE A CA 1
ATOM 640 C C . ILE A 1 80 ? 1.947 7.790 11.216 1.00 82.00 80 ILE A C 1
ATOM 642 O O . ILE A 1 80 ? 1.125 7.597 12.110 1.00 82.00 80 ILE A O 1
ATOM 646 N N . ALA A 1 81 ? 2.235 9.011 10.766 1.00 77.06 81 ALA A N 1
ATOM 647 C CA . ALA A 1 81 ? 1.593 10.217 11.267 1.00 77.06 81 ALA A CA 1
ATOM 648 C C . ALA A 1 81 ? 0.090 10.237 10.940 1.00 77.06 81 ALA A C 1
ATOM 650 O O . ALA A 1 81 ? -0.719 10.480 11.829 1.00 77.06 81 ALA A O 1
ATOM 651 N N . THR A 1 82 ? -0.316 9.917 9.710 1.00 75.50 82 THR A N 1
ATOM 652 C CA . THR A 1 82 ? -1.734 9.868 9.316 1.00 75.50 82 THR A CA 1
ATOM 653 C C . THR A 1 82 ? -2.514 8.847 10.147 1.00 75.50 82 THR A C 1
ATOM 655 O O . THR A 1 82 ? -3.566 9.186 10.698 1.00 75.50 82 THR A O 1
ATOM 658 N N . VAL A 1 83 ? -1.964 7.639 10.319 1.00 74.56 83 VAL A N 1
ATOM 659 C CA . VAL A 1 83 ? -2.559 6.585 11.157 1.00 74.56 83 VAL A CA 1
ATOM 660 C C . VAL A 1 83 ? -2.707 7.051 12.606 1.00 74.56 83 VAL A C 1
ATOM 662 O O . VAL A 1 83 ? -3.758 6.841 13.204 1.00 74.56 83 VAL A O 1
ATOM 665 N N . LYS A 1 84 ? -1.689 7.727 13.155 1.00 67.31 84 LYS A N 1
ATOM 666 C CA . LYS A 1 84 ? -1.706 8.245 14.531 1.00 67.31 84 LYS A CA 1
ATOM 667 C C . LYS A 1 84 ? -2.640 9.437 14.743 1.00 67.31 84 LYS A C 1
ATOM 669 O O . LYS A 1 84 ? -3.110 9.618 15.859 1.00 67.31 84 LYS A O 1
ATOM 674 N N . HIS A 1 85 ? -2.865 10.269 13.726 1.00 62.97 85 HIS A N 1
ATOM 675 C CA . HIS A 1 85 ? -3.505 11.577 13.910 1.00 62.97 85 HIS A CA 1
ATOM 676 C C . HIS A 1 85 ? -4.898 11.715 13.289 1.00 62.97 85 HIS A C 1
ATOM 678 O O . HIS A 1 85 ? -5.587 12.675 13.618 1.00 62.97 85 HIS A O 1
ATOM 684 N N . THR A 1 86 ? -5.328 10.818 12.392 1.00 59.53 86 THR A N 1
ATOM 685 C CA . THR A 1 86 ? -6.578 11.045 11.629 1.00 59.53 86 THR A CA 1
ATOM 686 C C . THR A 1 86 ? -7.415 9.810 11.304 1.00 59.53 86 THR A C 1
ATOM 688 O O . THR A 1 86 ? -8.571 9.970 10.929 1.00 59.53 86 THR A O 1
ATOM 691 N N . THR A 1 87 ? -6.876 8.590 11.393 1.00 61.38 87 THR A N 1
ATOM 692 C CA . THR A 1 87 ? -7.561 7.406 10.828 1.00 61.38 87 THR A CA 1
ATOM 693 C C . THR A 1 87 ? -8.146 6.468 11.875 1.00 61.38 87 THR A C 1
ATOM 695 O O . THR A 1 87 ? -9.142 5.804 11.600 1.00 61.38 87 THR A O 1
ATOM 698 N N . LEU A 1 88 ? -7.544 6.399 13.063 1.00 67.88 88 LEU A N 1
ATOM 699 C CA . LEU A 1 88 ? -8.023 5.525 14.125 1.00 67.88 88 LEU A CA 1
ATOM 700 C C . LEU A 1 88 ? -8.752 6.362 15.176 1.00 67.88 88 LEU A C 1
ATOM 702 O O . LEU A 1 88 ? -8.122 7.226 15.791 1.00 67.88 88 LEU A O 1
ATOM 706 N N . PRO A 1 89 ? -10.064 6.149 15.368 1.00 72.44 89 PRO A N 1
ATOM 707 C CA . PRO A 1 89 ? -10.758 6.742 16.496 1.00 72.44 89 PRO A CA 1
ATOM 708 C C . PRO A 1 89 ? -10.129 6.246 17.798 1.00 72.44 89 PRO A C 1
ATOM 710 O O . PRO A 1 89 ? -9.528 5.169 17.842 1.00 72.44 89 PRO A O 1
ATOM 713 N N . ASP A 1 90 ? -10.255 7.044 18.853 1.00 80.19 90 ASP A N 1
ATOM 714 C CA . ASP A 1 90 ? -9.794 6.654 20.179 1.00 80.19 90 ASP A CA 1
ATOM 715 C C . ASP A 1 90 ?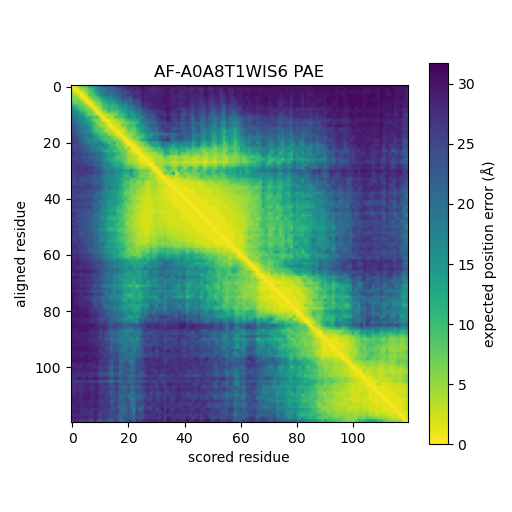 -10.562 5.403 20.627 1.00 80.19 90 ASP A C 1
ATOM 717 O O . ASP A 1 90 ? -11.739 5.459 20.983 1.00 80.19 90 ASP A O 1
ATOM 721 N N . ILE A 1 91 ? -9.884 4.256 20.550 1.00 79.75 91 ILE A N 1
ATOM 722 C CA . ILE A 1 91 ? -10.456 2.944 20.846 1.00 79.75 91 ILE A CA 1
ATOM 723 C C . ILE A 1 91 ? -10.929 2.896 22.302 1.00 79.75 91 ILE A C 1
ATOM 725 O O . ILE A 1 91 ? -11.946 2.271 22.586 1.00 79.75 91 ILE A O 1
ATOM 729 N N . GLU A 1 92 ? -10.234 3.572 23.222 1.00 79.56 92 GLU A N 1
ATOM 730 C CA . GLU A 1 92 ? -10.629 3.608 24.629 1.00 79.56 92 GLU A CA 1
ATOM 731 C C . GLU A 1 92 ? -11.922 4.409 24.810 1.00 79.56 92 GLU A C 1
ATOM 733 O O . GLU A 1 92 ? -12.834 3.962 25.509 1.00 79.56 92 GLU A O 1
ATOM 738 N N . ALA A 1 93 ? -12.041 5.549 24.123 1.00 81.69 93 ALA A N 1
ATOM 739 C CA . ALA A 1 93 ? -13.266 6.342 24.126 1.00 81.69 93 ALA A CA 1
ATOM 740 C C . ALA A 1 93 ? -14.445 5.579 23.499 1.00 81.69 93 ALA A C 1
ATOM 742 O O . ALA A 1 93 ? -15.518 5.533 24.098 1.00 81.69 93 ALA A O 1
ATOM 743 N N . LEU A 1 94 ? -14.234 4.919 22.354 1.00 82.31 94 LEU A N 1
ATOM 744 C CA . LEU A 1 94 ? -15.269 4.137 21.670 1.00 82.31 94 LEU A CA 1
ATOM 745 C C . LEU A 1 94 ? -15.737 2.936 22.490 1.00 82.31 94 LEU A C 1
ATOM 747 O O . LEU A 1 94 ? -16.935 2.721 22.633 1.00 82.31 94 LEU A O 1
ATOM 751 N N . ILE A 1 95 ? -14.811 2.172 23.075 1.00 80.69 95 ILE A N 1
ATOM 752 C CA . ILE A 1 95 ? -15.167 1.044 23.943 1.00 80.69 95 ILE A CA 1
ATOM 753 C C . ILE A 1 95 ? -15.951 1.549 25.153 1.00 80.69 95 ILE A C 1
ATOM 755 O O . ILE A 1 95 ? -16.926 0.930 25.564 1.00 80.69 95 ILE A O 1
ATOM 759 N N . LYS A 1 96 ? -15.554 2.680 25.733 1.00 81.69 96 LYS A N 1
ATOM 760 C CA . LYS A 1 96 ? -16.258 3.245 26.883 1.00 81.69 96 LYS A CA 1
ATOM 761 C C . LYS A 1 96 ? -17.669 3.729 26.535 1.00 81.69 96 LYS A C 1
ATOM 763 O O . LYS A 1 96 ? -18.546 3.656 27.394 1.00 81.69 96 LYS A O 1
ATOM 768 N N . GLU A 1 97 ? -17.880 4.224 25.320 1.00 82.19 97 GLU A N 1
ATOM 769 C CA . GLU A 1 97 ? -19.181 4.702 24.849 1.00 82.19 97 GLU A CA 1
ATOM 770 C C . GLU A 1 97 ? -20.108 3.550 24.423 1.00 82.19 97 GLU A C 1
ATOM 772 O O . GLU A 1 97 ? -21.259 3.501 24.859 1.00 82.19 97 GLU A 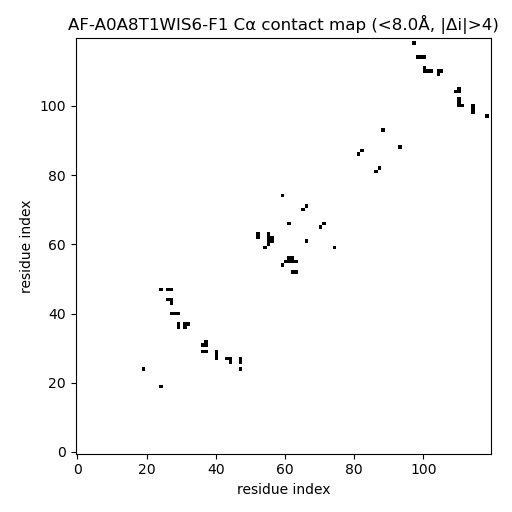O 1
ATOM 777 N N . GLU A 1 98 ? -19.614 2.588 23.636 1.00 80.56 98 GLU A N 1
ATOM 778 C CA . GLU A 1 98 ? -20.428 1.496 23.079 1.00 80.56 98 GLU A CA 1
ATOM 779 C C . GLU A 1 98 ? -20.624 0.315 24.041 1.00 80.56 98 GLU A C 1
ATOM 781 O O . GLU A 1 98 ? -21.655 -0.360 24.011 1.00 80.56 98 GLU A O 1
ATOM 786 N N . LEU A 1 99 ? -19.668 0.049 24.933 1.00 81.19 99 LEU A N 1
ATOM 787 C CA . LEU A 1 99 ? -19.690 -1.107 25.838 1.00 81.19 99 LEU A CA 1
ATOM 788 C C . LEU A 1 99 ? -20.414 -0.761 27.154 1.00 81.19 99 LEU A C 1
ATOM 790 O O . LEU A 1 99 ? -19.918 -0.979 28.261 1.00 81.19 99 LEU A O 1
ATOM 794 N N . ASN A 1 100 ? -21.620 -0.201 27.027 1.00 79.00 100 ASN A N 1
ATOM 795 C CA . ASN A 1 100 ? -22.434 0.263 28.147 1.00 79.00 100 ASN A CA 1
ATOM 796 C C . ASN A 1 100 ? -23.272 -0.877 28.756 1.00 79.00 100 ASN A C 1
ATOM 798 O O . ASN A 1 100 ? -24.375 -1.195 28.306 1.00 79.00 100 ASN A O 1
ATOM 802 N N . MET A 1 101 ? -22.746 -1.511 29.807 1.00 82.44 101 MET A N 1
ATOM 803 C CA . MET A 1 101 ? -23.420 -2.622 30.480 1.00 82.44 101 MET A CA 1
ATOM 804 C C . MET A 1 101 ? -24.610 -2.153 31.325 1.00 82.44 101 MET A C 1
ATOM 806 O O . MET A 1 101 ? -24.468 -1.354 32.249 1.00 82.44 101 MET A O 1
ATOM 810 N N . ASN A 1 102 ? -25.784 -2.740 31.092 1.00 84.44 102 ASN A N 1
ATOM 811 C CA . ASN A 1 102 ? -26.962 -2.479 31.911 1.00 84.44 102 ASN A CA 1
ATOM 812 C C . ASN A 1 102 ? -26.815 -3.079 33.324 1.00 84.44 102 ASN A C 1
ATOM 814 O O . ASN A 1 102 ? -27.118 -4.249 33.543 1.00 84.44 102 ASN A O 1
ATOM 818 N N . LEU A 1 103 ? -26.406 -2.274 34.307 1.00 85.38 103 LEU A N 1
ATOM 819 C CA . LEU A 1 103 ? -26.225 -2.721 35.696 1.00 85.38 103 LEU A CA 1
ATOM 820 C C . LEU A 1 103 ? -27.536 -3.004 36.454 1.00 85.38 103 LEU A C 1
ATOM 822 O O . LEU A 1 103 ? -27.481 -3.574 37.542 1.00 85.38 103 LEU A O 1
ATOM 826 N N . SER A 1 104 ? -28.699 -2.641 35.899 1.00 87.25 104 SER A N 1
ATOM 827 C CA . SER A 1 104 ? -30.003 -2.942 36.513 1.00 87.25 104 SER A CA 1
ATOM 828 C C . SER A 1 104 ? -30.431 -4.405 36.338 1.00 87.25 104 SER A C 1
ATOM 830 O O . SER A 1 104 ? -31.209 -4.922 37.141 1.00 87.25 104 SER A O 1
ATOM 832 N N . GLU A 1 105 ? -29.900 -5.096 35.325 1.00 89.00 105 GLU A N 1
ATOM 833 C CA . GLU A 1 105 ? -30.110 -6.530 35.129 1.00 89.00 105 GLU A CA 1
ATOM 834 C C . GLU A 1 105 ? -29.210 -7.324 36.091 1.00 89.00 105 GLU A C 1
ATOM 836 O O . GLU A 1 105 ? -28.007 -7.075 36.213 1.00 89.00 105 GLU A O 1
ATOM 841 N N . ARG A 1 106 ? -29.802 -8.280 36.812 1.00 88.56 106 ARG A N 1
ATOM 842 C CA . ARG A 1 106 ? -29.090 -9.057 37.842 1.00 88.56 106 ARG A CA 1
ATOM 843 C C . ARG A 1 106 ? -28.328 -10.232 37.240 1.00 88.56 106 ARG A C 1
ATOM 845 O O . ARG A 1 106 ? -27.310 -10.643 37.793 1.00 88.56 106 ARG A O 1
ATOM 852 N N . ASP A 1 107 ? -28.803 -10.754 36.113 1.00 93.31 107 ASP A N 1
ATOM 853 C CA . ASP A 1 107 ? -28.161 -11.852 35.398 1.00 93.31 107 ASP A CA 1
ATOM 854 C C . ASP A 1 107 ? -26.975 -11.345 34.555 1.00 93.31 107 ASP A C 1
ATOM 856 O O . ASP A 1 107 ? -27.126 -10.584 33.596 1.00 93.31 107 ASP A O 1
ATOM 860 N N . VAL A 1 108 ? -25.764 -11.784 34.914 1.00 89.50 108 VAL A N 1
ATOM 861 C CA . VAL A 1 108 ? -24.514 -11.447 34.211 1.00 89.50 108 VAL A CA 1
ATOM 862 C C . VAL A 1 108 ? -24.549 -11.906 32.752 1.00 89.50 108 VAL A C 1
ATOM 864 O O . VAL A 1 108 ? -24.178 -11.135 31.869 1.00 89.50 108 VAL A O 1
ATOM 867 N N . SER A 1 109 ? -25.018 -13.125 32.489 1.00 91.69 109 SER A N 1
ATOM 868 C CA . SER A 1 109 ? -25.060 -13.706 31.144 1.00 91.69 109 SER A CA 1
ATOM 869 C C . SER A 1 109 ? -26.008 -12.921 30.250 1.00 91.69 109 SER A C 1
ATOM 871 O O . SER A 1 109 ? -25.693 -12.633 29.096 1.00 91.69 109 SER A O 1
ATOM 873 N N . LYS A 1 110 ? -27.150 -12.504 30.805 1.00 90.50 110 LYS A N 1
ATOM 874 C CA . LYS A 1 110 ? -28.131 -11.691 30.088 1.00 90.50 110 LYS A CA 1
ATOM 875 C C . LYS A 1 110 ? -27.608 -10.287 29.774 1.00 90.50 110 LYS A C 1
ATOM 877 O O . LYS A 1 110 ? -27.815 -9.815 28.659 1.00 90.50 110 LYS A O 1
ATOM 882 N N . ARG A 1 111 ? -26.873 -9.652 30.697 1.00 90.81 111 ARG A N 1
ATOM 883 C CA . ARG A 1 111 ? -26.205 -8.356 30.455 1.00 90.81 111 ARG A CA 1
ATOM 884 C C . ARG A 1 111 ? -25.203 -8.422 29.313 1.00 90.81 111 ARG A C 1
ATOM 886 O O . ARG A 1 111 ? -25.230 -7.579 28.425 1.00 90.81 111 ARG A O 1
ATOM 893 N 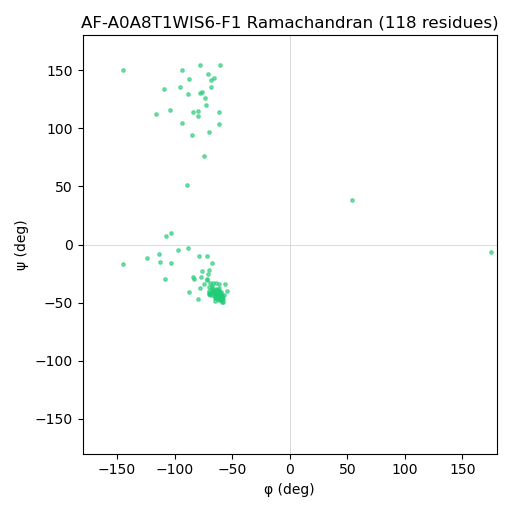N . VAL A 1 112 ? -24.341 -9.437 29.325 1.00 88.44 112 VAL A N 1
ATOM 894 C CA . VAL A 1 112 ? -23.336 -9.641 28.275 1.00 88.44 112 VAL A CA 1
ATOM 895 C C . VAL A 1 112 ? -24.015 -9.910 26.931 1.00 88.44 112 VAL A C 1
ATOM 897 O O . VAL A 1 112 ? -23.647 -9.309 25.928 1.00 88.44 112 VAL A O 1
ATOM 900 N N . HIS A 1 113 ? -25.059 -10.744 26.913 1.00 89.25 113 HIS A N 1
ATOM 901 C CA . HIS A 1 113 ? -25.825 -11.024 25.699 1.00 89.25 113 HIS A CA 1
ATOM 902 C C . HIS A 1 113 ? -26.465 -9.765 25.093 1.00 89.25 113 HIS A C 1
ATOM 904 O O . HIS A 1 113 ? -26.435 -9.587 23.880 1.00 89.25 113 HIS A O 1
ATOM 910 N N . GLN A 1 114 ? -27.010 -8.877 25.926 1.00 85.75 114 GLN A N 1
ATOM 911 C CA . GLN A 1 114 ? -27.618 -7.623 25.475 1.00 85.75 114 GLN A CA 1
ATOM 912 C C . GLN A 1 114 ? -26.605 -6.667 24.835 1.00 85.75 114 GLN A C 1
ATOM 914 O O . GLN A 1 114 ? -26.933 -6.069 23.817 1.00 85.75 114 GLN A O 1
ATOM 919 N N . ILE A 1 115 ? -25.383 -6.574 25.375 1.00 86.12 115 ILE A N 1
ATOM 920 C CA . ILE A 1 115 ? -24.302 -5.775 24.769 1.00 86.12 115 ILE A CA 1
ATOM 921 C C . ILE A 1 115 ? -23.985 -6.287 23.360 1.00 86.12 115 ILE A C 1
ATOM 923 O O . ILE A 1 115 ? -23.918 -5.506 22.417 1.00 86.12 115 ILE A O 1
ATOM 927 N N . PHE A 1 116 ? -23.840 -7.606 23.196 1.00 84.44 116 PHE A N 1
ATOM 928 C CA . PHE A 1 116 ? -23.579 -8.189 21.878 1.00 84.44 116 PHE A CA 1
ATOM 929 C C . PHE A 1 116 ? -24.736 -7.975 20.897 1.00 84.44 116 PHE A C 1
ATOM 931 O O . PHE A 1 116 ? -24.490 -7.802 19.709 1.00 84.44 116 PHE A O 1
ATOM 938 N N . GLN A 1 117 ? -25.984 -7.955 21.376 1.00 83.25 117 GLN A N 1
ATOM 939 C CA . GLN A 1 117 ? -27.133 -7.638 20.525 1.00 83.25 117 GLN A CA 1
ATOM 940 C C . GLN A 1 117 ? -27.206 -6.161 20.124 1.00 83.25 117 GLN A C 1
ATOM 942 O O . GLN A 1 117 ? -27.702 -5.877 19.044 1.00 83.25 117 GLN A O 1
ATOM 947 N N . SER A 1 118 ? -26.725 -5.227 20.951 1.00 79.81 118 SER A N 1
ATOM 948 C CA . SER A 1 118 ? -26.703 -3.798 20.601 1.00 79.81 118 SER A CA 1
ATOM 949 C C . SER A 1 118 ? -25.554 -3.394 19.669 1.00 79.81 118 SER A C 1
ATOM 951 O O . SER A 1 118 ? -25.543 -2.262 19.201 1.00 79.81 118 SER A O 1
ATOM 953 N N . MET A 1 119 ? -24.590 -4.291 19.429 1.00 72.19 119 MET A N 1
ATOM 954 C CA . MET A 1 119 ? -23.423 -4.072 18.559 1.00 72.19 119 MET A CA 1
ATOM 955 C C . MET A 1 119 ? -23.597 -4.620 17.126 1.00 72.19 119 MET A C 1
ATOM 957 O O . MET A 1 119 ? -22.694 -4.456 16.306 1.00 72.19 119 MET A O 1
ATOM 961 N N . LEU A 1 120 ? -24.713 -5.301 16.833 1.00 63.38 120 LEU A N 1
ATOM 962 C CA . LEU A 1 120 ? -25.070 -5.868 15.521 1.00 63.38 120 LEU A CA 1
ATOM 963 C C . LEU A 1 120 ? -26.146 -5.021 14.834 1.00 63.38 120 LEU A C 1
ATOM 965 O O . LEU A 1 120 ? -26.075 -4.913 13.589 1.00 63.38 120 LEU A O 1
#

pLDDT: mean 74.17, std 16.09, range [34.09, 93.31]

Mean predicted aligned error: 16.96 Å

Radius of gyration: 25.26 Å; Cα contacts (8 Å, |Δi|>4): 42; chains: 1; bounding box: 56×36×64 Å

Solvent-accessible surface area (backbone atoms only — not comparable to full-atom values): 7575 Å² total; per-resi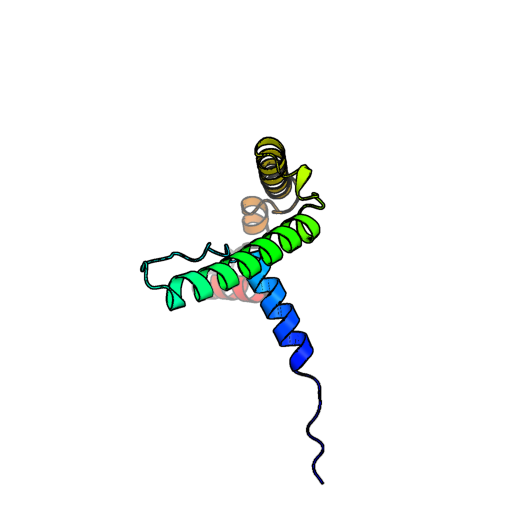due (Å²): 141,82,88,80,82,89,78,66,71,65,59,54,53,52,51,51,53,57,52,58,74,75,49,83,83,75,84,81,80,81,94,59,88,50,69,71,57,46,55,51,46,54,54,53,42,51,54,50,51,54,50,49,54,49,47,40,36,72,76,69,71,43,55,85,93,64,74,40,72,68,55,52,52,50,52,53,50,48,54,53,46,46,51,74,74,75,69,62,75,61,60,70,60,49,49,62,65,72,66,65,71,57,78,88,55,85,50,65,70,59,34,54,52,50,51,61,62,75,76,110

Secondary structure (DSSP, 8-state):
---PPP-SHHHHHHHHHHHHTTS-PPPPP-----HHHHHHHHHHHHHHHHHHHHHIIIII---GGG--HHHHHHHHHHHHHHIIIIIS--HHHHHHHH----TT---HHHHHHHHHHHT-